Protein AF-A0A379TEK0-F1 (afdb_monomer)

Nearest PDB structures (foldseek):
  4gn3-assembly8_P  TM=6.349E-01  e=5.206E-03  Pyrobaculum aerophilum
  4gn3-assembly1_B  TM=5.944E-01  e=5.518E-03  Pyrobaculum aerophilum
  4gn5-assembly2_B  TM=6.059E-01  e=4.636E-03  Pyrobaculum aerophilum
  4glv-assembly3_F  TM=6.071E-01  e=8.284E-03  Pyrobaculum aerophilum
  4gn4-assembly1_B  TM=5.379E-01  e=1.045E-02  Pyrobaculum aerophilum

Structure (mmCIF, N/CA/C/O backbone):
data_AF-A0A379TEK0-F1
#
_entry.id   AF-A0A379TEK0-F1
#
loop_
_atom_site.group_PDB
_atom_site.id
_atom_site.type_symbol
_atom_site.label_atom_id
_atom_site.label_alt_id
_atom_site.label_comp_id
_atom_site.label_asym_id
_atom_site.label_entity_id
_atom_site.label_seq_id
_atom_site.pdbx_PDB_ins_code
_atom_site.Cartn_x
_atom_site.Cartn_y
_atom_site.Cartn_z
_atom_site.occupancy
_atom_site.B_iso_or_equiv
_atom_site.auth_seq_id
_atom_site.auth_comp_id
_atom_site.auth_asym_id
_atom_site.auth_atom_id
_atom_site.pdbx_PDB_model_num
ATOM 1 N N . MET A 1 1 ? 18.672 -10.016 -16.706 1.00 24.31 1 MET A N 1
ATOM 2 C CA . MET A 1 1 ? 18.709 -11.354 -16.073 1.00 24.31 1 MET A CA 1
ATOM 3 C C . MET A 1 1 ? 18.340 -11.155 -14.611 1.00 24.31 1 MET A C 1
ATOM 5 O O . MET A 1 1 ? 18.923 -10.252 -14.020 1.00 24.31 1 MET A O 1
ATOM 9 N N . PRO A 1 2 ? 17.348 -11.862 -14.047 1.00 28.00 2 PRO A N 1
ATOM 10 C CA . PRO A 1 2 ? 16.999 -11.688 -12.642 1.00 28.00 2 PRO A CA 1
ATOM 11 C C . PRO A 1 2 ? 18.164 -12.181 -11.783 1.00 28.00 2 PRO A C 1
ATOM 13 O O . PRO A 1 2 ? 18.752 -13.218 -12.080 1.00 28.00 2 PRO A O 1
ATOM 16 N N . VAL A 1 3 ? 18.515 -11.414 -10.755 1.00 31.41 3 VAL A N 1
ATOM 17 C CA . VAL A 1 3 ? 19.519 -11.811 -9.767 1.00 31.41 3 VAL A CA 1
ATOM 18 C C . VAL A 1 3 ? 18.933 -12.988 -8.990 1.00 31.41 3 VAL A C 1
ATOM 20 O O . VAL A 1 3 ? 18.017 -12.807 -8.190 1.00 31.41 3 VAL A O 1
ATOM 23 N N . ASP A 1 4 ? 19.426 -14.193 -9.280 1.00 30.36 4 ASP A N 1
ATOM 24 C CA . ASP A 1 4 ? 19.100 -15.419 -8.555 1.00 30.36 4 ASP A CA 1
ATOM 25 C C . ASP A 1 4 ? 19.446 -15.221 -7.075 1.00 30.36 4 ASP A C 1
ATOM 27 O O . ASP A 1 4 ? 20.613 -15.218 -6.674 1.00 30.36 4 ASP A O 1
ATOM 31 N N . SER A 1 5 ? 18.426 -15.035 -6.238 1.00 37.44 5 SER A N 1
ATOM 32 C CA . SER A 1 5 ? 18.626 -15.030 -4.798 1.00 37.44 5 SER A CA 1
ATOM 33 C C . SER A 1 5 ? 18.739 -16.487 -4.339 1.00 37.44 5 SER A C 1
ATOM 35 O O . SER A 1 5 ? 17.805 -17.282 -4.428 1.00 37.44 5 SER A O 1
ATOM 37 N N . HIS A 1 6 ? 19.926 -16.877 -3.873 1.00 31.78 6 HIS A N 1
ATOM 38 C CA . HIS A 1 6 ? 20.280 -18.253 -3.489 1.00 31.78 6 HIS A CA 1
ATOM 39 C C . HIS A 1 6 ? 19.411 -18.877 -2.368 1.00 31.78 6 HIS A C 1
ATOM 41 O O . HIS A 1 6 ? 19.634 -20.026 -1.983 1.00 31.78 6 HIS A O 1
ATOM 47 N N . PHE A 1 7 ? 18.415 -18.155 -1.856 1.00 38.12 7 PHE A N 1
ATOM 48 C CA . PHE A 1 7 ? 17.562 -18.542 -0.735 1.00 38.12 7 PHE A CA 1
ATOM 49 C C . PHE A 1 7 ? 16.250 -19.230 -1.157 1.00 38.12 7 PHE A C 1
ATOM 51 O O . PHE A 1 7 ? 15.533 -19.746 -0.306 1.00 38.12 7 PHE A O 1
ATOM 58 N N . GLU A 1 8 ? 15.939 -19.291 -2.456 1.00 40.03 8 GLU A N 1
ATOM 59 C CA . GLU A 1 8 ? 14.606 -19.661 -2.968 1.00 40.03 8 GLU A CA 1
ATOM 60 C C . GLU A 1 8 ? 14.495 -21.099 -3.524 1.00 40.03 8 GLU A C 1
ATOM 62 O O . GLU A 1 8 ? 13.657 -21.388 -4.377 1.00 40.03 8 GLU A O 1
ATOM 67 N N . ARG A 1 9 ? 15.321 -22.050 -3.060 1.00 34.28 9 ARG A N 1
ATOM 68 C CA . ARG A 1 9 ? 15.264 -23.452 -3.532 1.00 34.28 9 ARG A CA 1
ATOM 69 C C . ARG A 1 9 ? 14.513 -24.366 -2.561 1.00 34.28 9 ARG A C 1
ATOM 71 O O . ARG A 1 9 ? 14.655 -24.254 -1.350 1.00 34.28 9 ARG A O 1
ATOM 78 N N . LYS A 1 10 ? 13.802 -25.363 -3.109 1.00 37.84 10 LYS A N 1
ATOM 79 C CA . LYS A 1 10 ? 13.145 -26.464 -2.364 1.00 37.84 10 LYS A CA 1
ATOM 80 C C . LYS A 1 10 ? 14.124 -27.260 -1.469 1.00 37.84 10 LYS A C 1
ATOM 82 O O . LYS A 1 10 ? 13.689 -27.875 -0.507 1.00 37.84 10 LYS A O 1
ATOM 87 N N . ASN A 1 11 ? 15.429 -27.160 -1.763 1.00 37.88 11 ASN A N 1
ATOM 88 C CA . ASN A 1 11 ? 16.563 -27.687 -0.987 1.00 37.88 11 ASN A CA 1
ATOM 89 C C . ASN A 1 11 ? 17.478 -26.557 -0.449 1.00 37.88 11 ASN A C 1
ATOM 91 O O . ASN A 1 11 ? 18.702 -26.692 -0.444 1.00 37.88 11 ASN A O 1
ATOM 95 N N . GLY A 1 12 ? 16.914 -25.395 -0.105 1.00 41.56 12 GLY A N 1
ATOM 96 C CA . GLY A 1 12 ? 17.656 -24.263 0.456 1.00 41.56 12 GLY A CA 1
ATOM 97 C C . GLY A 1 12 ? 18.328 -24.624 1.783 1.00 41.56 12 GLY A C 1
ATOM 98 O O . GLY A 1 12 ? 17.807 -25.424 2.556 1.00 41.56 12 GLY A O 1
ATOM 99 N N . LYS A 1 13 ? 19.520 -24.069 2.023 1.00 31.31 13 LYS A N 1
ATOM 100 C CA . LYS A 1 13 ? 20.349 -24.382 3.196 1.00 31.31 13 LYS A CA 1
ATOM 101 C C . LYS A 1 13 ? 19.630 -23.941 4.479 1.00 31.31 13 LYS A C 1
ATOM 103 O O . LYS A 1 13 ? 19.160 -22.807 4.539 1.00 31.31 13 LYS A O 1
ATOM 108 N N . GLU A 1 14 ? 19.576 -24.813 5.491 1.00 35.19 14 GLU A N 1
ATOM 109 C CA . GLU A 1 14 ? 19.091 -24.456 6.832 1.00 35.19 14 GLU A CA 1
ATOM 110 C C . GLU A 1 14 ? 19.837 -23.206 7.327 1.00 35.19 14 GLU A C 1
ATOM 112 O O . GLU A 1 14 ? 21.071 -23.168 7.326 1.00 35.19 14 GLU A O 1
ATOM 117 N N . VAL A 1 15 ? 19.095 -22.172 7.727 1.00 38.78 15 VAL A N 1
ATOM 118 C CA . VAL A 1 15 ? 19.670 -20.932 8.259 1.00 38.78 15 VAL A CA 1
ATOM 119 C C . VAL A 1 15 ? 19.407 -20.899 9.758 1.00 38.78 15 VAL A C 1
ATOM 121 O O . VAL A 1 15 ? 18.255 -20.916 10.185 1.00 38.78 15 VAL A O 1
ATOM 124 N N . SER A 1 16 ? 20.478 -20.860 10.552 1.00 34.28 16 SER A N 1
ATOM 125 C CA . SER A 1 16 ? 20.383 -20.646 11.996 1.00 34.28 16 SER A CA 1
ATOM 126 C C . SER A 1 16 ? 20.115 -19.166 12.260 1.00 34.28 16 SER A C 1
ATOM 128 O O . SER A 1 16 ? 20.929 -18.317 11.892 1.00 34.28 16 SER A O 1
ATOM 130 N N . LEU A 1 17 ? 18.965 -18.849 12.857 1.00 38.12 17 LEU A N 1
ATOM 131 C CA . LEU A 1 17 ? 18.647 -17.501 13.321 1.00 38.12 17 LEU A CA 1
ATOM 132 C C . LEU A 1 17 ? 18.849 -17.442 14.843 1.00 38.12 17 LEU A C 1
ATOM 134 O O . LEU A 1 17 ? 18.243 -18.245 15.557 1.00 38.12 17 LEU A O 1
ATOM 138 N N . PRO A 1 18 ? 19.669 -16.514 15.3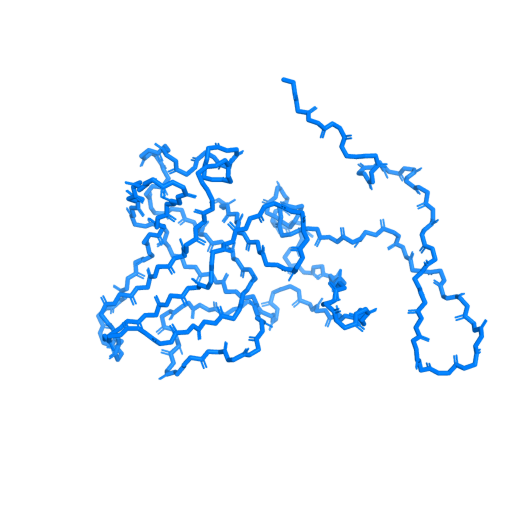64 1.00 32.31 18 PRO A N 1
ATOM 139 C CA . PRO A 1 18 ? 19.841 -16.365 16.802 1.00 32.31 18 PRO A CA 1
ATOM 140 C C . PRO A 1 18 ? 18.576 -15.762 17.429 1.00 32.31 18 PRO A C 1
ATOM 142 O O . PRO A 1 18 ? 18.137 -14.678 17.050 1.00 32.31 18 PRO A O 1
ATOM 145 N N . ILE A 1 19 ? 17.996 -16.447 18.416 1.00 37.38 19 ILE A N 1
ATOM 146 C CA . ILE A 1 19 ? 16.891 -15.924 19.228 1.00 37.38 19 ILE A CA 1
ATOM 147 C C . ILE A 1 19 ? 17.499 -15.355 20.514 1.00 37.38 19 ILE A C 1
ATOM 149 O O . ILE A 1 19 ? 17.983 -16.095 21.363 1.00 37.38 19 ILE A O 1
ATOM 153 N N . SER A 1 20 ? 17.477 -14.032 20.696 1.00 35.22 20 SER A N 1
ATOM 154 C CA . SER A 1 20 ? 18.070 -13.369 21.877 1.00 35.22 20 SER A CA 1
ATOM 155 C C . SER A 1 20 ? 17.275 -13.533 23.184 1.00 35.22 20 SER A C 1
ATOM 157 O O . SER A 1 20 ? 17.411 -12.717 24.094 1.00 35.22 20 SER A O 1
ATOM 159 N N . ARG A 1 21 ? 16.422 -14.553 23.313 1.00 36.34 21 ARG A N 1
ATOM 160 C CA . ARG A 1 21 ? 15.733 -14.871 24.570 1.00 36.34 21 ARG A CA 1
ATOM 161 C C . ARG A 1 21 ? 15.776 -16.380 24.791 1.00 36.34 21 ARG A C 1
ATOM 163 O O . ARG A 1 21 ? 15.084 -17.109 24.097 1.00 36.34 21 ARG A O 1
ATOM 170 N N . HIS A 1 22 ? 16.565 -16.761 25.798 1.00 37.38 22 HIS A N 1
ATOM 171 C CA . HIS A 1 22 ? 16.911 -18.105 26.284 1.00 37.38 22 HIS A CA 1
ATOM 172 C C . HIS A 1 22 ? 18.171 -18.746 25.668 1.00 37.38 22 HIS A C 1
ATOM 174 O O . HIS A 1 22 ? 18.187 -19.207 24.538 1.00 37.38 22 HIS A O 1
ATOM 180 N N . HIS A 1 23 ? 19.240 -18.731 26.477 1.00 37.59 23 HIS A N 1
ATOM 181 C CA . 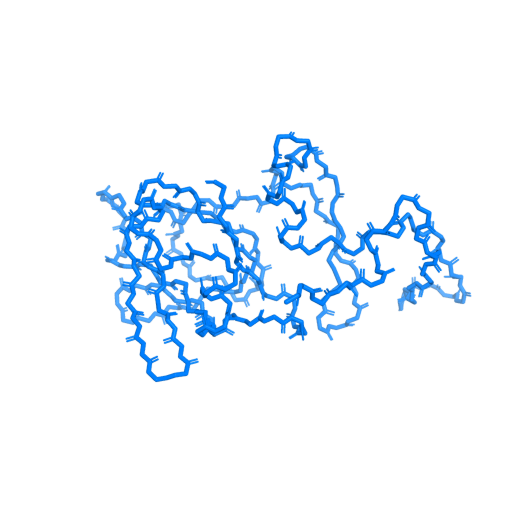HIS A 1 23 ? 20.331 -19.710 26.559 1.00 37.59 23 HIS A CA 1
ATOM 182 C C . HIS A 1 23 ? 20.653 -20.523 25.293 1.00 37.59 23 HIS A C 1
ATOM 184 O O . HIS A 1 23 ? 20.231 -21.663 25.185 1.00 37.59 23 HIS A O 1
ATOM 190 N N . GLY A 1 24 ? 21.491 -19.979 24.403 1.00 38.12 24 GLY A N 1
ATOM 191 C CA . GLY A 1 24 ? 22.422 -20.760 23.567 1.00 38.12 24 GLY A CA 1
ATOM 192 C C . GLY A 1 24 ? 21.856 -21.797 22.584 1.00 38.12 24 GLY A C 1
ATOM 193 O O . GLY A 1 24 ? 22.643 -22.431 21.885 1.00 38.12 24 GLY A O 1
ATOM 194 N N . GLU A 1 25 ? 20.541 -21.970 22.482 1.00 32.47 25 GLU A N 1
ATOM 195 C CA . GLU A 1 25 ? 19.929 -22.955 21.597 1.00 32.47 25 GLU A CA 1
ATOM 196 C C . GLU A 1 25 ? 19.585 -22.328 20.242 1.00 32.47 25 GLU A C 1
ATOM 198 O O . GLU A 1 25 ? 18.834 -21.359 20.126 1.00 32.47 25 GLU A O 1
ATOM 203 N N . SER A 1 26 ? 20.170 -22.893 19.185 1.00 35.84 26 SER A N 1
ATOM 204 C CA . SER A 1 26 ? 19.816 -22.585 17.799 1.00 35.84 26 SER A CA 1
ATOM 205 C C . SER A 1 26 ? 18.586 -23.405 17.415 1.00 35.84 26 SER A C 1
ATOM 207 O O . SER A 1 26 ? 18.660 -24.632 17.368 1.00 35.84 26 SER A O 1
ATOM 209 N N . PHE A 1 27 ? 17.458 -22.756 17.121 1.00 32.12 27 PHE A N 1
ATOM 210 C CA . PHE A 1 27 ? 16.268 -23.460 16.642 1.00 32.12 27 PHE A CA 1
ATOM 211 C C . PHE A 1 27 ? 16.344 -23.663 15.124 1.00 32.12 27 PHE A C 1
ATOM 213 O O . PHE A 1 27 ? 16.534 -22.709 14.367 1.00 32.12 27 PHE A O 1
ATOM 220 N N . LYS A 1 28 ? 16.154 -24.905 14.663 1.00 34.34 28 LYS A N 1
ATOM 221 C CA . LYS A 1 28 ? 15.947 -25.199 13.240 1.00 34.34 28 LYS A CA 1
ATOM 222 C C . LYS A 1 28 ? 14.546 -24.750 12.840 1.00 34.34 28 LYS A C 1
ATOM 224 O O . LYS A 1 28 ? 13.575 -25.484 12.999 1.00 34.34 28 LYS A O 1
ATOM 229 N N . VAL A 1 29 ? 14.437 -23.528 12.335 1.00 38.12 29 VAL A N 1
ATOM 230 C CA . VAL A 1 29 ? 13.227 -23.057 11.656 1.00 38.12 29 VAL A CA 1
ATOM 231 C C . VAL A 1 29 ? 13.294 -23.460 10.179 1.00 38.12 29 VAL A C 1
ATOM 233 O O . VAL A 1 29 ? 14.356 -23.308 9.568 1.00 38.12 29 VAL A O 1
ATOM 236 N N . PRO A 1 30 ? 12.205 -23.971 9.569 1.00 33.56 30 PRO A N 1
ATOM 237 C CA . PRO A 1 30 ? 12.152 -24.170 8.125 1.00 33.56 30 PRO A CA 1
ATOM 238 C C . PRO A 1 30 ? 12.514 -22.851 7.439 1.00 33.56 30 PRO A C 1
ATOM 240 O O . PRO A 1 30 ? 11.855 -21.832 7.645 1.00 33.56 30 PRO A O 1
ATOM 243 N N . SER A 1 31 ? 13.608 -22.856 6.679 1.00 36.94 31 SER A N 1
ATOM 244 C CA . SER A 1 31 ? 14.222 -21.670 6.091 1.00 36.94 31 SER A CA 1
ATOM 245 C C . SER A 1 31 ? 13.315 -21.044 5.035 1.00 36.94 31 SER A C 1
ATOM 247 O O . SER A 1 31 ? 13.462 -21.315 3.849 1.00 36.94 31 SER A O 1
ATOM 249 N N . GLN A 1 32 ? 12.374 -20.198 5.435 1.00 43.38 32 GLN A N 1
ATOM 250 C CA . GLN A 1 32 ? 11.752 -19.239 4.531 1.00 43.38 32 GLN A CA 1
ATOM 251 C C . GLN A 1 32 ? 11.556 -17.925 5.274 1.00 43.38 32 GLN A C 1
ATOM 253 O O . GLN A 1 32 ? 10.475 -17.622 5.778 1.00 43.38 32 GLN A O 1
ATOM 258 N N . VAL A 1 33 ? 12.620 -17.117 5.313 1.00 44.66 33 VAL A N 1
ATOM 259 C CA . VAL A 1 33 ? 12.454 -15.666 5.440 1.00 44.66 33 VAL A CA 1
ATOM 260 C C . VAL A 1 33 ? 11.629 -15.256 4.225 1.00 44.66 33 VAL A C 1
ATOM 262 O O . VAL A 1 33 ? 12.120 -15.220 3.098 1.00 44.66 33 VAL A O 1
ATOM 265 N N . THR A 1 34 ? 10.328 -15.101 4.436 1.00 53.28 34 THR A N 1
ATOM 266 C CA . THR A 1 34 ? 9.369 -14.948 3.346 1.00 53.28 34 THR A CA 1
ATOM 267 C C . THR A 1 34 ? 9.312 -13.461 3.031 1.00 53.28 34 THR A C 1
ATOM 269 O O . THR A 1 34 ? 8.807 -12.676 3.829 1.00 53.28 34 THR A O 1
ATOM 272 N N . SER A 1 35 ? 9.905 -13.044 1.911 1.00 59.50 35 SER A N 1
ATOM 273 C CA . SER A 1 35 ? 9.734 -11.671 1.438 1.00 59.50 35 SER A CA 1
ATOM 274 C C . SER A 1 35 ? 8.260 -11.446 1.084 1.00 59.50 35 SER A C 1
ATOM 276 O O . SER A 1 35 ? 7.565 -12.374 0.674 1.00 59.50 35 SER A O 1
ATOM 278 N N . VAL A 1 36 ? 7.751 -10.214 1.186 1.00 61.41 36 VAL A N 1
ATOM 279 C CA . VAL A 1 36 ? 6.355 -9.930 0.783 1.00 61.41 36 VAL A CA 1
ATOM 280 C C . VAL A 1 36 ? 6.105 -10.352 -0.672 1.00 61.41 36 VAL A C 1
ATOM 282 O O . VAL A 1 36 ? 5.015 -10.779 -1.014 1.00 61.41 36 VAL A O 1
ATOM 285 N N . GLN A 1 37 ? 7.131 -10.344 -1.529 1.00 63.00 37 GLN A N 1
ATOM 286 C CA . GLN A 1 37 ? 7.022 -10.847 -2.899 1.00 63.00 37 GLN A CA 1
ATOM 287 C C . GLN A 1 37 ? 6.674 -12.333 -2.972 1.00 63.00 37 GLN A C 1
ATOM 289 O O . GLN A 1 37 ? 5.796 -12.704 -3.749 1.00 63.00 37 GLN A O 1
ATOM 294 N N . SER A 1 38 ? 7.348 -13.180 -2.190 1.00 61.69 38 SER A N 1
ATOM 295 C CA . SER A 1 38 ? 7.076 -14.616 -2.222 1.00 61.69 38 SER A CA 1
ATOM 296 C C . SER A 1 38 ? 5.696 -14.945 -1.661 1.00 61.69 38 SER A C 1
ATOM 298 O O . SER A 1 38 ? 5.126 -15.954 -2.070 1.00 61.69 38 SER A O 1
ATOM 300 N N . LEU A 1 39 ? 5.111 -14.062 -0.837 1.00 67.12 39 LEU A N 1
ATOM 301 C CA . LEU A 1 39 ? 3.696 -14.134 -0.459 1.00 67.12 39 LEU A CA 1
ATOM 302 C C . LEU A 1 39 ? 2.775 -13.913 -1.660 1.00 67.12 39 LEU A C 1
ATOM 304 O O . LEU A 1 39 ? 1.826 -14.670 -1.837 1.00 67.12 39 LEU A O 1
ATOM 308 N N . CYS A 1 40 ? 3.073 -12.934 -2.513 1.00 65.94 40 CYS A N 1
ATOM 309 C CA . CYS A 1 40 ? 2.167 -12.515 -3.585 1.00 65.94 40 CYS A CA 1
ATOM 310 C C . CYS A 1 40 ? 2.235 -13.393 -4.844 1.00 65.94 40 CYS A C 1
ATOM 312 O O . CYS A 1 40 ? 1.230 -13.521 -5.533 1.00 65.94 40 CYS A O 1
ATOM 314 N N . VAL A 1 41 ? 3.375 -14.039 -5.135 1.00 65.12 41 VAL A N 1
ATOM 315 C CA . VAL A 1 41 ? 3.532 -14.906 -6.328 1.00 65.12 41 VAL A CA 1
ATOM 316 C C . VAL A 1 41 ? 2.595 -16.122 -6.301 1.00 65.12 41 VAL A C 1
ATOM 318 O O . VAL A 1 41 ? 2.134 -16.549 -7.351 1.00 65.12 41 VAL A O 1
ATOM 321 N N . ASN A 1 42 ? 2.274 -16.645 -5.115 1.00 66.06 42 ASN A N 1
ATOM 322 C CA . ASN A 1 42 ? 1.304 -17.728 -4.921 1.00 66.06 42 ASN A CA 1
ATOM 323 C C . ASN A 1 42 ? 0.319 -17.352 -3.809 1.00 66.06 42 ASN A C 1
ATOM 325 O O . ASN A 1 42 ? 0.188 -18.084 -2.826 1.00 66.06 42 ASN A O 1
ATOM 329 N N . PHE A 1 43 ? -0.316 -16.181 -3.928 1.00 69.25 43 PHE A N 1
ATOM 330 C CA . PHE A 1 43 ? -1.140 -15.608 -2.860 1.00 69.25 43 PHE A CA 1
ATOM 331 C C . PHE A 1 43 ? -2.149 -16.605 -2.281 1.00 69.25 43 PHE A C 1
ATOM 333 O O . PHE A 1 43 ? -2.166 -16.776 -1.069 1.00 69.25 43 PHE A O 1
ATOM 340 N N . ASP A 1 44 ? -2.872 -17.357 -3.116 1.00 66.25 44 ASP A N 1
ATOM 341 C CA . ASP A 1 44 ? -3.855 -18.355 -2.659 1.00 66.25 44 ASP A CA 1
ATOM 342 C C . ASP A 1 44 ? -3.245 -19.427 -1.742 1.00 66.25 44 ASP A C 1
ATOM 344 O O . ASP A 1 44 ? -3.831 -19.812 -0.732 1.00 66.25 44 ASP A O 1
ATOM 348 N N . HIS A 1 45 ? -2.026 -19.879 -2.052 1.00 66.44 45 HIS A N 1
ATOM 349 C CA . HIS A 1 45 ? -1.309 -20.862 -1.236 1.00 66.44 45 HIS A CA 1
ATOM 350 C C . HIS A 1 45 ? -0.692 -20.234 0.020 1.00 66.44 45 HIS A C 1
ATOM 352 O O . HIS A 1 45 ? -0.523 -20.905 1.037 1.00 66.44 45 HIS A O 1
ATOM 358 N N . ASN A 1 46 ? -0.333 -18.951 -0.042 1.00 70.50 46 ASN A N 1
ATOM 359 C CA . ASN A 1 46 ? 0.293 -18.234 1.064 1.00 70.50 46 ASN A CA 1
ATOM 360 C C . ASN A 1 46 ? -0.715 -17.558 2.000 1.00 70.50 46 ASN A C 1
ATOM 362 O O . ASN A 1 46 ? -0.335 -17.174 3.103 1.00 70.50 46 ASN A O 1
ATOM 366 N N . TYR A 1 47 ? -1.978 -17.421 1.599 1.00 69.00 47 TYR A N 1
ATOM 367 C CA . TYR A 1 47 ? -2.995 -16.675 2.337 1.00 69.00 47 TYR A CA 1
ATOM 368 C C . TYR A 1 47 ? -3.183 -17.213 3.760 1.00 69.00 47 TYR A C 1
ATOM 370 O O . TYR A 1 47 ? -3.169 -16.455 4.727 1.00 69.00 47 TYR A O 1
ATOM 378 N N . TYR A 1 48 ? -3.239 -18.538 3.909 1.00 72.88 48 TYR A N 1
ATOM 379 C CA . TYR A 1 48 ? -3.365 -19.200 5.212 1.00 72.88 48 TYR A CA 1
ATOM 380 C C . TYR A 1 48 ? -2.027 -19.540 5.873 1.00 72.88 48 TYR A C 1
ATOM 382 O O . TYR A 1 48 ? -2.003 -20.175 6.930 1.00 72.88 48 TYR A O 1
ATOM 390 N N . ARG A 1 49 ? -0.910 -19.157 5.250 1.00 69.06 49 ARG A N 1
ATOM 391 C CA . ARG A 1 49 ? 0.421 -19.563 5.678 1.00 69.06 49 ARG A CA 1
ATOM 392 C C . ARG A 1 49 ? 0.900 -18.738 6.868 1.00 69.06 49 ARG A C 1
ATOM 394 O O . ARG A 1 49 ? 0.625 -17.544 6.996 1.00 69.06 49 ARG A O 1
ATOM 401 N N . GLU A 1 50 ? 1.681 -19.393 7.716 1.00 72.06 50 GLU A N 1
ATOM 402 C CA . GLU A 1 50 ? 2.471 -18.718 8.734 1.00 72.06 50 GLU A CA 1
ATOM 403 C C . GLU A 1 50 ? 3.768 -18.172 8.148 1.00 72.06 50 GLU A C 1
ATOM 405 O O . GLU A 1 50 ? 4.510 -18.870 7.450 1.00 72.06 50 GLU A O 1
ATOM 410 N N . ILE A 1 51 ? 4.039 -16.910 8.446 1.00 72.25 51 ILE A N 1
ATOM 411 C CA . ILE A 1 51 ? 5.151 -16.158 7.887 1.00 72.25 51 ILE A CA 1
ATOM 412 C C . ILE A 1 51 ? 6.003 -15.621 9.032 1.00 72.25 51 ILE A C 1
ATOM 414 O O . ILE A 1 51 ? 5.493 -15.193 10.071 1.00 72.25 51 ILE A O 1
ATOM 418 N N . TYR A 1 52 ? 7.315 -15.652 8.832 1.00 71.12 52 TYR A N 1
ATOM 419 C CA . TYR A 1 52 ? 8.290 -15.155 9.792 1.00 71.12 52 TYR A CA 1
ATOM 420 C C . TYR A 1 52 ? 9.042 -13.989 9.160 1.00 71.12 52 TYR A C 1
ATOM 422 O O . TYR A 1 52 ? 9.710 -14.157 8.136 1.00 71.12 52 TYR A O 1
ATOM 430 N N . LEU A 1 53 ? 8.923 -12.809 9.767 1.00 69.31 53 LEU A N 1
ATOM 431 C CA . LEU A 1 53 ? 9.670 -11.619 9.375 1.00 69.31 53 LEU A CA 1
ATOM 432 C C . LEU A 1 53 ? 10.710 -11.294 10.437 1.00 69.31 53 LEU A C 1
ATOM 434 O O . LEU A 1 53 ? 10.379 -11.168 11.613 1.00 69.31 53 LEU A O 1
ATOM 438 N N . VAL A 1 54 ? 11.960 -11.125 10.017 1.00 63.28 54 VAL A N 1
ATOM 439 C CA . VAL A 1 54 ? 13.026 -10.635 10.895 1.00 63.28 54 VAL A CA 1
ATOM 440 C C . VAL A 1 54 ? 13.006 -9.110 10.851 1.00 63.28 54 VAL A C 1
ATOM 442 O O . VAL A 1 54 ? 13.203 -8.511 9.792 1.00 63.28 54 VAL A O 1
ATOM 445 N N . GLY A 1 55 ? 12.702 -8.491 11.991 1.00 56.16 55 GLY A N 1
ATOM 446 C CA . GLY A 1 55 ? 12.716 -7.040 12.152 1.00 56.16 55 GLY A CA 1
ATOM 447 C C . GLY A 1 55 ? 14.135 -6.470 12.194 1.00 56.16 55 GLY A C 1
ATOM 448 O O . GLY A 1 55 ? 15.119 -7.200 12.312 1.00 56.16 55 GLY A O 1
ATOM 449 N N . ALA A 1 56 ? 14.244 -5.141 12.142 1.00 54.69 56 ALA A N 1
ATOM 450 C CA . ALA A 1 56 ? 15.525 -4.440 12.279 1.00 54.69 56 ALA A CA 1
ATOM 451 C C . ALA A 1 56 ? 16.201 -4.668 13.649 1.00 54.69 56 ALA A C 1
ATOM 453 O O . ALA A 1 56 ? 17.408 -4.501 13.774 1.00 54.69 56 ALA A O 1
ATOM 454 N N . ASP A 1 57 ? 15.436 -5.089 14.661 1.00 59.56 57 ASP A N 1
ATOM 455 C CA . ASP A 1 57 ? 15.922 -5.481 15.987 1.00 59.56 57 ASP A CA 1
ATOM 456 C C . ASP A 1 57 ? 16.472 -6.921 16.039 1.00 59.56 57 ASP A C 1
ATOM 458 O O . ASP A 1 57 ? 16.798 -7.421 17.117 1.00 59.56 57 ASP A O 1
ATOM 462 N N . GLY A 1 58 ? 16.542 -7.605 14.892 1.00 59.41 58 GLY A N 1
ATOM 463 C CA . GLY A 1 58 ? 17.010 -8.984 14.768 1.00 59.41 58 GLY A CA 1
ATOM 464 C C . GLY A 1 58 ? 16.015 -10.032 15.269 1.00 59.41 58 GLY A C 1
ATOM 465 O O . GLY A 1 58 ? 16.314 -11.224 15.210 1.00 59.41 58 GLY A O 1
ATOM 466 N N . LYS A 1 59 ? 14.826 -9.637 15.745 1.00 62.03 59 LYS A N 1
ATOM 467 C CA . LYS A 1 59 ? 13.820 -10.581 16.242 1.00 62.03 59 LYS A CA 1
ATOM 468 C C . LYS A 1 59 ? 12.915 -11.052 15.115 1.00 62.03 59 LYS A C 1
ATOM 470 O O . LYS A 1 59 ? 12.411 -10.259 14.320 1.00 62.03 59 LYS A O 1
ATOM 475 N N . ALA A 1 60 ? 12.662 -12.357 15.088 1.00 66.31 60 ALA A N 1
ATOM 476 C CA . ALA A 1 60 ? 11.648 -12.937 14.222 1.00 66.31 60 ALA A CA 1
ATOM 477 C C . ALA A 1 60 ? 10.251 -12.704 14.820 1.00 66.31 60 ALA A C 1
ATOM 479 O O . ALA A 1 60 ? 9.961 -13.139 15.935 1.00 66.31 60 ALA A O 1
ATOM 480 N N . LYS A 1 61 ? 9.377 -12.037 14.068 1.00 70.31 61 LYS A N 1
ATOM 481 C CA . LYS A 1 61 ? 7.944 -11.928 14.346 1.00 70.31 61 LYS A CA 1
ATOM 482 C C . LYS A 1 61 ? 7.193 -12.950 13.496 1.00 70.31 61 LYS A C 1
ATOM 484 O O . LYS A 1 61 ? 7.437 -13.056 12.293 1.00 70.31 61 LYS A O 1
ATOM 489 N N . ARG A 1 62 ? 6.297 -13.704 14.135 1.00 75.44 62 ARG A N 1
ATOM 490 C CA . ARG A 1 62 ? 5.417 -14.686 13.490 1.00 75.44 62 ARG A CA 1
ATOM 491 C C . ARG A 1 62 ? 4.075 -14.033 13.199 1.00 75.44 62 ARG A C 1
ATOM 493 O O . ARG A 1 62 ? 3.493 -13.414 14.084 1.00 75.44 62 ARG A O 1
ATOM 500 N N . TYR A 1 63 ? 3.583 -14.232 11.990 1.00 74.19 63 TYR A N 1
ATOM 501 C CA . TYR A 1 63 ? 2.275 -13.768 11.554 1.00 74.19 63 TYR A CA 1
ATOM 502 C C . TYR A 1 63 ? 1.539 -14.913 10.875 1.00 74.19 63 TYR A C 1
ATOM 504 O O . TYR A 1 63 ? 2.152 -15.730 10.187 1.00 74.19 63 TYR A O 1
ATOM 512 N N . ARG A 1 64 ? 0.218 -14.942 11.015 1.00 78.25 64 ARG A N 1
ATOM 513 C CA . ARG A 1 64 ? -0.642 -15.650 10.071 1.00 78.25 64 ARG A CA 1
ATOM 514 C C . ARG A 1 64 ? -1.113 -14.633 9.047 1.00 78.25 64 ARG A C 1
ATOM 516 O O . ARG A 1 64 ? -1.681 -13.615 9.433 1.00 78.25 64 ARG A O 1
ATOM 523 N N . PHE A 1 65 ? -0.790 -14.857 7.774 1.00 74.69 65 PHE A N 1
ATOM 524 C CA . PHE A 1 65 ? -0.857 -13.789 6.777 1.00 74.69 65 PHE A CA 1
ATOM 525 C C . PHE A 1 65 ? -2.272 -13.217 6.620 1.00 74.69 65 PHE A C 1
ATOM 527 O O . PHE A 1 65 ? -2.432 -12.007 6.749 1.00 74.69 65 PHE A O 1
ATOM 534 N N . CYS A 1 66 ? -3.292 -14.069 6.471 1.00 78.25 66 CYS A N 1
ATOM 535 C CA . CYS A 1 66 ? -4.694 -13.643 6.416 1.00 78.25 66 CYS A CA 1
ATOM 536 C C . CYS A 1 66 ? -5.121 -12.801 7.625 1.00 78.25 66 CYS A C 1
ATOM 538 O O . CYS A 1 66 ? -5.740 -11.759 7.451 1.00 78.25 66 CYS A O 1
ATOM 540 N N . ASP A 1 67 ? -4.722 -13.209 8.831 1.00 81.62 67 ASP A N 1
ATOM 541 C CA . ASP A 1 67 ? -5.125 -12.556 10.083 1.00 81.62 67 ASP A CA 1
ATOM 542 C C . ASP A 1 67 ? -4.360 -11.240 10.325 1.00 81.62 67 ASP A C 1
ATOM 544 O O . ASP A 1 67 ? -4.696 -10.467 11.218 1.00 81.62 67 ASP A O 1
ATOM 548 N N . SER A 1 68 ? -3.306 -10.988 9.543 1.00 85.19 68 SER A N 1
ATOM 549 C CA . SER A 1 68 ? -2.423 -9.828 9.703 1.00 85.19 68 SER A CA 1
ATOM 550 C C . SER A 1 68 ? -2.670 -8.726 8.675 1.00 85.19 68 SER A C 1
ATOM 552 O O . SER A 1 68 ? -2.135 -7.630 8.842 1.00 85.19 68 SER A O 1
ATOM 554 N N . LEU A 1 69 ? -3.434 -9.008 7.614 1.00 87.31 69 LEU A N 1
ATOM 555 C CA . LEU A 1 69 ? -3.738 -8.066 6.539 1.00 87.31 69 LEU A CA 1
ATOM 556 C C . LEU A 1 69 ? -4.764 -7.026 6.999 1.00 87.31 69 LEU A C 1
ATOM 558 O O . LEU A 1 69 ? -5.884 -7.367 7.367 1.00 87.31 69 LEU A O 1
ATOM 562 N N . LYS A 1 70 ? -4.389 -5.749 6.920 1.00 92.06 70 LYS A N 1
ATOM 563 C CA . LYS A 1 70 ? -5.267 -4.609 7.206 1.00 92.06 70 LYS A CA 1
ATOM 564 C C . LYS A 1 70 ? -5.625 -3.878 5.915 1.00 92.06 70 LYS A C 1
ATOM 566 O O . LYS A 1 70 ? -4.729 -3.501 5.163 1.00 92.06 70 LYS A O 1
ATOM 571 N N . GLU A 1 71 ? -6.906 -3.659 5.652 1.00 93.50 71 GLU A N 1
ATOM 572 C CA . GLU A 1 71 ? -7.316 -2.844 4.505 1.00 93.50 71 GLU A CA 1
ATOM 573 C C . GLU A 1 71 ? -7.062 -1.364 4.813 1.00 93.50 71 GLU A C 1
ATOM 575 O O . GLU A 1 71 ? -7.379 -0.884 5.902 1.00 93.50 71 GLU A O 1
ATOM 580 N N . ILE A 1 72 ? -6.495 -0.615 3.862 1.00 94.94 72 ILE A N 1
ATOM 581 C CA . ILE A 1 72 ? -6.165 0.802 4.095 1.00 94.94 72 ILE A CA 1
ATOM 582 C C . ILE A 1 72 ? -7.387 1.665 4.424 1.00 94.94 72 ILE A C 1
ATOM 584 O O . ILE A 1 72 ? -7.253 2.674 5.105 1.00 94.94 72 ILE A O 1
ATOM 588 N N . ASN A 1 73 ? -8.567 1.299 3.919 1.00 94.31 73 ASN A N 1
ATOM 589 C CA . ASN A 1 73 ? -9.793 2.077 4.082 1.00 94.31 73 ASN A CA 1
ATOM 590 C C . ASN A 1 73 ? -10.365 1.987 5.506 1.00 94.31 73 ASN A C 1
ATOM 592 O O . ASN A 1 73 ? -11.186 2.824 5.870 1.00 94.31 73 ASN A O 1
ATOM 596 N N . ASP A 1 74 ? -9.886 1.032 6.309 1.00 92.56 74 ASP A N 1
ATOM 597 C CA . ASP A 1 74 ? -10.274 0.850 7.711 1.00 92.56 74 ASP A CA 1
ATOM 598 C C . ASP A 1 74 ? -9.319 1.576 8.679 1.00 92.56 74 ASP A C 1
ATOM 600 O O . ASP A 1 74 ? -9.476 1.504 9.899 1.00 92.56 74 ASP A O 1
ATOM 604 N N . ILE A 1 75 ? -8.303 2.271 8.155 1.00 89.50 75 ILE A N 1
ATOM 605 C CA . ILE A 1 75 ? -7.335 3.018 8.959 1.00 89.50 75 ILE A CA 1
ATOM 606 C C . ILE A 1 75 ? -7.991 4.287 9.509 1.00 89.50 75 ILE A C 1
ATOM 608 O O . ILE A 1 75 ? -8.453 5.145 8.757 1.00 89.50 75 ILE A O 1
ATOM 612 N N . THR A 1 76 ? -7.971 4.429 10.834 1.00 85.31 76 THR A N 1
ATOM 613 C CA . THR A 1 76 ? -8.448 5.625 11.545 1.00 85.31 76 THR A CA 1
ATOM 614 C C . THR A 1 76 ? -7.316 6.524 12.037 1.00 85.31 76 THR A C 1
ATOM 616 O O . THR A 1 76 ? -7.536 7.710 12.263 1.00 85.31 76 THR A O 1
ATOM 619 N N . GLU A 1 77 ? -6.118 5.964 12.208 1.00 86.44 77 GLU A N 1
ATOM 620 C CA . GLU A 1 77 ? -4.908 6.646 12.668 1.00 86.44 77 GLU A CA 1
ATOM 621 C C . GLU A 1 77 ? -3.661 5.996 12.052 1.00 86.44 77 GLU A C 1
ATOM 623 O O . GLU A 1 77 ? -3.703 4.851 11.601 1.00 86.44 77 GLU A O 1
ATOM 628 N N . GLY A 1 78 ? -2.541 6.724 12.015 1.00 84.81 78 GLY A N 1
ATOM 629 C CA . GLY A 1 78 ? -1.279 6.183 11.505 1.00 84.81 78 GLY A CA 1
ATOM 630 C C . GLY A 1 78 ? -0.816 4.932 12.267 1.00 84.81 78 GLY A C 1
ATOM 631 O O . GLY A 1 78 ? -1.232 4.665 13.391 1.00 84.81 78 GLY A O 1
ATOM 632 N N . SER A 1 79 ? 0.087 4.162 11.662 1.00 87.94 79 SER A N 1
ATOM 633 C CA . SER A 1 79 ? 0.638 2.941 12.261 1.00 87.94 79 SER A CA 1
ATOM 634 C C . SER A 1 79 ? 2.122 3.148 12.536 1.00 87.94 79 SER A C 1
ATOM 636 O O . SER A 1 79 ? 2.908 3.007 11.599 1.00 87.94 79 SER A O 1
ATOM 638 N N . PRO A 1 80 ? 2.538 3.473 13.775 1.00 84.81 80 PRO A N 1
ATOM 639 C CA . PRO A 1 80 ? 3.946 3.728 14.090 1.00 84.81 80 PRO A CA 1
ATOM 640 C C . PRO A 1 80 ? 4.810 2.467 13.946 1.00 84.81 80 PRO A C 1
ATOM 642 O O . PRO A 1 80 ? 5.968 2.544 13.530 1.00 84.81 80 PRO A O 1
ATOM 645 N N . ASP A 1 81 ? 4.224 1.302 14.230 1.00 85.31 81 ASP A N 1
ATOM 646 C CA . ASP A 1 81 ? 4.841 -0.001 14.020 1.00 85.31 81 ASP A CA 1
ATOM 647 C C . ASP A 1 81 ? 4.522 -0.558 12.624 1.00 85.31 81 ASP A C 1
ATOM 649 O O . ASP A 1 81 ? 3.391 -0.409 12.141 1.00 85.31 81 ASP A O 1
ATOM 653 N N . PRO A 1 82 ? 5.473 -1.263 11.980 1.00 85.56 82 PRO A N 1
ATOM 654 C CA . PRO A 1 82 ? 5.203 -1.936 10.722 1.00 85.56 82 PRO A CA 1
ATOM 655 C C . PRO A 1 82 ? 4.156 -3.051 10.834 1.00 85.56 82 PRO A C 1
ATOM 657 O O . PRO A 1 82 ? 4.251 -3.927 11.699 1.00 85.56 82 PRO A O 1
ATOM 660 N N . ALA A 1 83 ? 3.196 -3.052 9.910 1.00 86.81 83 ALA A N 1
ATOM 661 C CA . ALA A 1 83 ? 2.170 -4.081 9.765 1.00 86.81 83 ALA A CA 1
ATOM 662 C C . ALA A 1 83 ? 1.901 -4.388 8.286 1.00 86.81 83 ALA A C 1
ATOM 664 O O . ALA A 1 83 ? 2.374 -3.672 7.401 1.00 86.81 83 ALA A O 1
ATOM 665 N N . PHE A 1 84 ? 1.155 -5.464 8.022 1.00 87.88 84 PHE A N 1
ATOM 666 C CA . PHE A 1 84 ? 0.691 -5.789 6.678 1.00 87.88 84 PHE A CA 1
ATOM 667 C C . PHE A 1 84 ? -0.558 -4.990 6.335 1.00 87.88 84 PHE A C 1
ATOM 669 O O . PHE A 1 84 ? -1.547 -5.013 7.065 1.00 87.88 84 PHE A O 1
ATOM 676 N N . PHE A 1 85 ? -0.517 -4.340 5.183 1.00 91.38 85 PHE A N 1
ATOM 677 C CA . PHE A 1 85 ? -1.612 -3.570 4.635 1.00 91.38 85 PHE A CA 1
ATOM 678 C C . PHE A 1 85 ? -1.898 -4.001 3.208 1.00 91.38 85 PHE A C 1
ATOM 680 O O . PHE A 1 85 ? -1.001 -4.454 2.486 1.00 91.38 85 PHE A O 1
ATOM 687 N N . PHE A 1 86 ? -3.138 -3.815 2.784 1.00 92.81 86 PHE A N 1
ATOM 688 C CA . PHE A 1 86 ? -3.515 -3.939 1.392 1.00 92.81 86 PHE A CA 1
ATOM 689 C C . PHE A 1 86 ? -4.495 -2.847 0.980 1.00 92.81 86 PHE A C 1
ATOM 691 O O . PHE A 1 86 ? -5.086 -2.172 1.818 1.00 92.81 86 PHE A O 1
ATOM 698 N N . GLY A 1 87 ? -4.579 -2.624 -0.327 1.00 93.25 87 GLY A N 1
ATOM 699 C CA . GLY A 1 87 ? -5.530 -1.698 -0.918 1.00 93.25 87 GLY A CA 1
ATOM 700 C C . GLY A 1 87 ? -5.537 -1.799 -2.436 1.00 93.25 87 GLY A C 1
ATOM 701 O O . GLY A 1 87 ? -4.657 -2.403 -3.055 1.00 93.25 87 GLY A O 1
ATOM 702 N N . THR A 1 88 ? -6.541 -1.195 -3.060 1.00 93.69 88 THR A N 1
ATOM 703 C CA . THR A 1 88 ? -6.699 -1.254 -4.518 1.00 93.69 88 THR A CA 1
ATOM 704 C C . THR A 1 88 ? -5.801 -0.228 -5.211 1.00 93.69 88 THR A C 1
ATOM 706 O O . THR A 1 88 ? -5.901 0.965 -4.939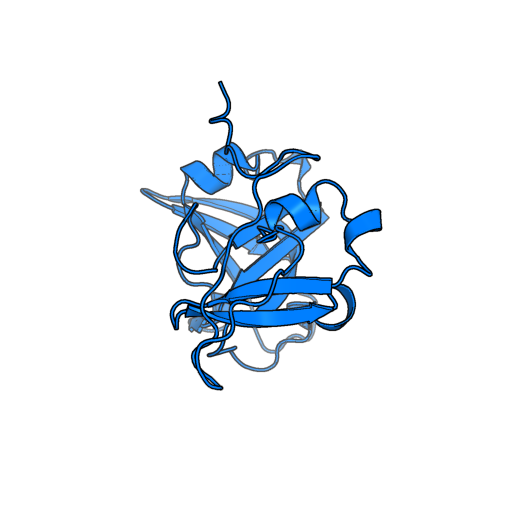 1.00 93.69 88 THR A O 1
ATOM 709 N N . PHE A 1 89 ? -4.962 -0.665 -6.150 1.00 91.75 89 PHE A N 1
ATOM 710 C CA . PHE A 1 89 ? -4.123 0.203 -6.975 1.00 91.75 89 PHE A CA 1
ATOM 711 C C . PHE A 1 89 ? -4.984 1.129 -7.843 1.00 91.75 89 PHE A C 1
ATOM 713 O O . PHE A 1 89 ? -5.799 0.670 -8.652 1.00 91.75 89 PHE A O 1
ATOM 720 N N . TRP A 1 90 ? -4.766 2.438 -7.709 1.00 93.00 90 TRP A N 1
ATOM 721 C CA . TRP A 1 90 ? -5.454 3.457 -8.498 1.00 93.00 90 TRP A CA 1
ATOM 722 C C . TRP A 1 90 ? -4.563 4.039 -9.595 1.00 93.00 90 TRP A C 1
ATOM 724 O O . TRP A 1 90 ? -4.955 4.042 -10.763 1.00 93.00 90 TRP A O 1
ATOM 734 N N . LYS A 1 91 ? -3.375 4.527 -9.233 1.00 93.25 91 LYS A N 1
ATOM 735 C CA . LYS A 1 91 ? -2.407 5.107 -10.174 1.00 93.25 91 LYS A CA 1
ATOM 736 C C . LYS A 1 91 ? -0.994 5.091 -9.597 1.00 93.25 91 LYS A C 1
ATOM 738 O O . LYS A 1 91 ? -0.806 4.909 -8.397 1.00 93.25 91 LYS A O 1
ATOM 743 N N . ILE A 1 92 ? -0.010 5.347 -10.450 1.00 92.44 92 ILE A N 1
ATOM 744 C CA . ILE A 1 92 ? 1.375 5.598 -10.054 1.00 92.44 92 ILE A CA 1
ATOM 745 C C . ILE A 1 92 ? 1.815 6.965 -10.571 1.00 92.44 92 ILE A C 1
ATOM 747 O O . ILE A 1 92 ? 1.410 7.386 -11.651 1.00 92.44 92 ILE A O 1
ATOM 751 N N . GLU A 1 93 ? 2.621 7.657 -9.779 1.00 94.69 93 GLU A N 1
ATOM 752 C CA . GLU A 1 93 ? 3.243 8.925 -10.139 1.00 94.69 93 GLU A CA 1
ATOM 753 C C . GLU A 1 93 ? 4.750 8.829 -9.903 1.00 94.69 93 GLU A C 1
ATOM 755 O O . GLU A 1 93 ? 5.185 8.424 -8.822 1.00 94.69 93 GLU A O 1
ATOM 760 N N . THR A 1 94 ? 5.536 9.171 -10.920 1.00 94.75 94 THR A N 1
ATOM 761 C CA . THR A 1 94 ? 6.991 8.981 -10.925 1.00 94.75 94 THR A CA 1
ATOM 762 C C . THR A 1 94 ? 7.706 10.293 -10.642 1.00 94.75 94 THR A C 1
ATOM 764 O O . THR A 1 94 ? 7.417 11.314 -11.262 1.00 94.75 94 THR A O 1
ATOM 767 N N . PHE A 1 95 ? 8.695 10.243 -9.756 1.00 93.94 95 PHE A N 1
ATOM 768 C CA . PHE A 1 95 ? 9.576 11.351 -9.413 1.00 93.94 95 PHE A CA 1
ATOM 769 C C . PHE A 1 95 ? 11.043 10.929 -9.552 1.00 93.94 95 PHE A C 1
ATOM 771 O O . PHE A 1 95 ? 11.381 9.754 -9.738 1.00 93.94 95 PHE A O 1
ATOM 778 N N . THR A 1 96 ? 11.950 11.894 -9.415 1.00 93.31 96 THR A N 1
ATOM 779 C CA . THR A 1 96 ? 13.381 11.601 -9.312 1.00 93.31 96 THR A CA 1
ATOM 780 C C . THR A 1 96 ? 13.648 10.778 -8.045 1.00 93.31 96 THR A C 1
ATOM 782 O O . THR A 1 96 ? 13.388 11.225 -6.928 1.00 93.31 96 THR A O 1
ATOM 785 N N . GLY A 1 97 ? 14.146 9.551 -8.223 1.00 86.75 97 GLY A N 1
ATOM 786 C CA . GLY A 1 97 ? 14.549 8.637 -7.145 1.00 86.75 97 GLY A CA 1
ATOM 787 C C . GLY A 1 97 ? 13.430 7.811 -6.494 1.00 86.75 97 GLY A C 1
ATOM 788 O O . GLY A 1 97 ? 13.733 6.835 -5.807 1.00 86.75 97 GLY A O 1
ATOM 789 N N . HIS A 1 98 ? 12.155 8.140 -6.715 1.00 92.50 98 HIS A N 1
ATOM 790 C CA . HIS A 1 98 ? 11.030 7.396 -6.142 1.00 92.50 98 HIS A CA 1
ATOM 791 C C . HIS A 1 98 ? 9.745 7.541 -6.954 1.00 92.50 98 HIS A C 1
ATOM 793 O O . HIS A 1 98 ? 9.580 8.462 -7.748 1.00 92.50 98 HIS A O 1
ATOM 799 N N . SER A 1 99 ? 8.803 6.644 -6.697 1.00 93.44 99 SER A N 1
ATOM 800 C CA . SER A 1 99 ? 7.450 6.679 -7.233 1.00 93.44 99 SER A CA 1
ATOM 801 C C . SER A 1 99 ? 6.437 6.594 -6.097 1.00 93.44 99 SER A C 1
ATOM 803 O O . SER A 1 99 ? 6.669 5.920 -5.092 1.00 93.44 99 SER A O 1
ATOM 805 N N . ASN A 1 100 ? 5.297 7.256 -6.260 1.00 94.88 100 ASN A N 1
ATOM 806 C CA . ASN A 1 100 ? 4.157 7.132 -5.361 1.00 94.88 100 ASN A C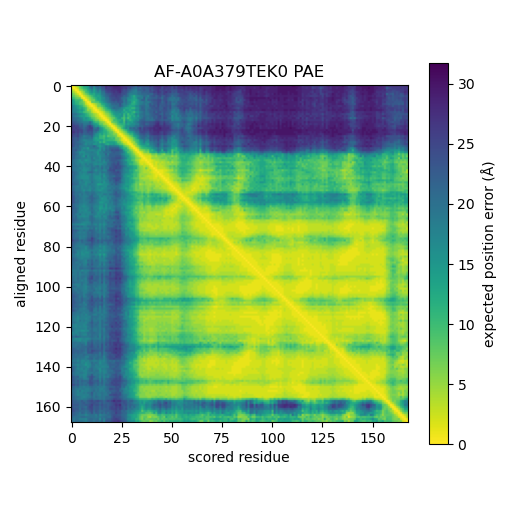A 1
ATOM 807 C C . ASN A 1 100 ? 3.098 6.251 -6.021 1.00 94.88 100 ASN A C 1
ATOM 809 O O . ASN A 1 100 ? 2.540 6.602 -7.061 1.00 94.88 100 ASN A O 1
ATOM 813 N N . VAL A 1 101 ? 2.807 5.115 -5.398 1.00 93.38 101 VAL A N 1
ATOM 814 C CA . VAL A 1 101 ? 1.664 4.270 -5.736 1.00 93.38 101 VAL A CA 1
ATOM 815 C C . VAL A 1 101 ? 0.466 4.755 -4.935 1.00 93.38 101 VAL A C 1
ATOM 817 O O . VAL A 1 101 ? 0.446 4.661 -3.711 1.00 93.38 101 VAL A O 1
ATOM 820 N N . TRP A 1 102 ? -0.531 5.282 -5.629 1.00 95.31 102 TRP A N 1
ATOM 821 C CA . TRP A 1 102 ? -1.761 5.776 -5.034 1.00 95.31 102 TRP A CA 1
ATOM 822 C C . TRP A 1 102 ? -2.773 4.644 -4.931 1.00 95.31 102 TRP A C 1
ATOM 824 O O . TRP A 1 102 ? -3.032 3.938 -5.915 1.00 95.31 102 TRP A O 1
ATOM 834 N N . LEU A 1 103 ? -3.366 4.497 -3.750 1.00 95.62 103 LEU A N 1
ATOM 835 C CA . LEU A 1 103 ? -4.393 3.498 -3.492 1.00 95.62 103 LEU A CA 1
ATOM 836 C C . LEU A 1 103 ? -5.782 4.147 -3.464 1.00 95.62 103 LEU A C 1
ATOM 838 O O . LEU A 1 103 ? -5.929 5.331 -3.159 1.00 95.62 103 LEU A O 1
ATOM 842 N N . LYS A 1 104 ? -6.802 3.383 -3.855 1.00 95.56 104 LYS A N 1
ATOM 843 C CA . LYS A 1 104 ? -8.183 3.854 -3.941 1.00 95.56 104 LYS A CA 1
ATOM 844 C C . LYS A 1 104 ? -8.767 4.038 -2.544 1.00 95.56 104 LYS A C 1
ATOM 846 O O . LYS A 1 104 ? -8.755 3.104 -1.744 1.00 95.56 104 LYS A O 1
ATOM 851 N N . ILE A 1 105 ? -9.325 5.223 -2.317 1.00 95.50 105 ILE A N 1
ATOM 852 C CA . ILE A 1 105 ? -9.995 5.591 -1.073 1.00 95.50 105 ILE A CA 1
ATOM 853 C C . ILE A 1 105 ? -11.508 5.539 -1.277 1.00 95.50 105 ILE A C 1
ATOM 855 O O . ILE A 1 105 ? -12.025 6.031 -2.286 1.00 95.50 105 ILE A O 1
ATOM 859 N N . ASN A 1 106 ? -12.210 4.911 -0.342 1.00 93.00 106 ASN A N 1
ATOM 860 C CA . ASN A 1 106 ? -13.663 4.826 -0.338 1.00 93.00 106 ASN A CA 1
ATOM 861 C C . ASN A 1 106 ? -14.287 6.123 0.188 1.00 93.00 106 ASN A C 1
ATOM 863 O O . ASN A 1 106 ? -13.678 6.884 0.933 1.00 93.00 106 ASN A O 1
ATOM 867 N N . GLN A 1 107 ? -15.537 6.384 -0.192 1.00 86.94 107 GLN A N 1
ATOM 868 C CA . GLN A 1 107 ? -16.279 7.494 0.402 1.00 86.94 107 GLN A CA 1
ATOM 869 C C . GLN A 1 107 ? -16.528 7.215 1.891 1.00 86.94 107 GLN A C 1
ATOM 871 O O . GLN A 1 107 ? -16.905 6.102 2.249 1.00 86.94 107 GLN A O 1
ATOM 876 N N . GLY A 1 108 ? -16.342 8.229 2.739 1.00 85.25 108 GLY A N 1
ATOM 877 C CA . GLY A 1 108 ? -16.585 8.135 4.183 1.00 85.25 108 GLY A CA 1
ATOM 878 C C . GLY A 1 108 ? -15.347 7.867 5.043 1.00 85.25 108 GLY A C 1
ATO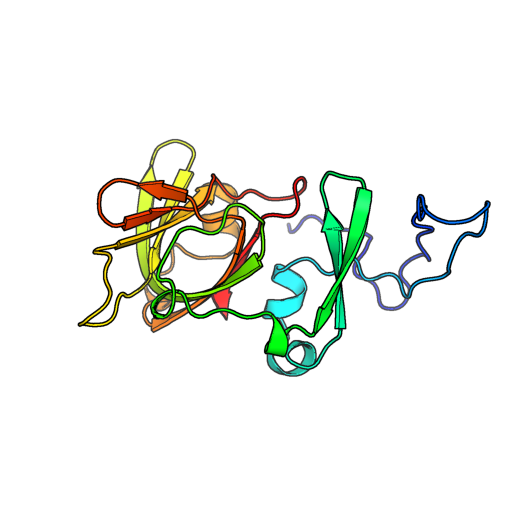M 879 O O . GLY A 1 108 ? -15.468 7.869 6.265 1.00 85.25 108 GLY A O 1
ATOM 880 N N . THR A 1 109 ? -14.164 7.692 4.449 1.00 89.69 109 THR A N 1
ATOM 881 C CA . THR A 1 109 ? -12.903 7.666 5.204 1.00 89.69 109 THR A CA 1
ATOM 882 C C . THR A 1 109 ? -12.586 9.040 5.801 1.00 89.69 109 THR A C 1
ATOM 884 O O . THR A 1 109 ? -12.942 10.081 5.242 1.00 89.69 109 THR A O 1
ATOM 887 N N . SER A 1 110 ? -11.868 9.058 6.925 1.00 88.50 110 SER A N 1
ATOM 888 C CA . SER A 1 110 ? -11.412 10.292 7.586 1.00 88.50 110 SER A CA 1
ATOM 889 C C . SER A 1 110 ? -10.287 11.014 6.833 1.00 88.50 110 SER A C 1
ATOM 891 O O . SER A 1 110 ? -10.014 12.182 7.100 1.00 88.50 110 SER A O 1
ATOM 893 N N . PHE A 1 111 ? -9.649 10.336 5.879 1.00 93.06 111 PHE A N 1
ATOM 894 C CA . PHE A 1 111 ? -8.489 10.813 5.135 1.00 93.06 111 PHE A CA 1
ATOM 895 C C . PHE A 1 111 ? -8.775 10.896 3.628 1.00 93.06 111 PHE A C 1
ATOM 897 O O . PHE A 1 111 ? -9.666 10.223 3.106 1.00 93.06 111 PHE A O 1
ATOM 904 N N . ARG A 1 112 ? -8.021 11.748 2.921 1.00 92.50 112 ARG A N 1
ATOM 905 C CA . ARG A 1 112 ? -8.238 12.087 1.502 1.00 92.50 112 ARG A CA 1
ATOM 906 C C . ARG A 1 112 ? -7.368 11.313 0.523 1.00 92.50 112 ARG A C 1
ATOM 908 O O . ARG A 1 112 ? -7.744 11.192 -0.642 1.00 92.50 112 ARG A O 1
ATOM 915 N N . ASP A 1 113 ? -6.217 10.823 0.965 1.00 94.56 113 ASP A N 1
ATOM 916 C CA . ASP A 1 113 ? -5.307 10.062 0.118 1.00 94.56 113 ASP A CA 1
ATOM 917 C C . ASP A 1 113 ? -4.479 9.041 0.899 1.00 94.56 113 ASP A C 1
ATOM 919 O O . ASP A 1 113 ? -4.258 9.165 2.103 1.00 94.56 113 ASP A O 1
ATOM 923 N N . PHE A 1 114 ? -4.029 8.014 0.178 1.00 96.44 114 PHE A N 1
ATOM 924 C CA . PHE A 1 114 ? -3.064 7.042 0.668 1.00 96.44 114 PHE A CA 1
ATOM 925 C C . PHE A 1 114 ? -2.044 6.755 -0.427 1.00 96.44 114 PHE A C 1
ATOM 927 O O . PHE A 1 114 ? -2.403 6.382 -1.553 1.00 96.44 114 PHE A O 1
ATOM 934 N N . ARG A 1 115 ? -0.761 6.894 -0.088 1.00 94.81 115 ARG A N 1
ATOM 935 C CA . ARG A 1 115 ? 0.351 6.665 -1.014 1.00 94.81 115 ARG A CA 1
ATOM 936 C C . ARG A 1 115 ? 1.405 5.727 -0.436 1.00 94.81 115 ARG A C 1
ATOM 938 O O . ARG A 1 115 ? 1.947 5.938 0.646 1.00 94.81 115 ARG A O 1
ATOM 945 N N . VAL A 1 116 ? 1.750 4.711 -1.215 1.00 93.81 116 VAL A N 1
ATOM 946 C CA . VAL A 1 116 ? 2.897 3.843 -0.957 1.00 93.81 116 VAL A CA 1
ATOM 947 C C . VAL A 1 116 ? 4.077 4.402 -1.738 1.00 93.81 116 VAL A C 1
ATOM 949 O O . VAL A 1 116 ? 4.091 4.376 -2.971 1.00 93.81 116 VAL A O 1
ATOM 952 N N . ARG A 1 117 ? 5.066 4.942 -1.028 1.00 93.25 117 ARG A N 1
ATOM 953 C CA . ARG A 1 117 ? 6.285 5.464 -1.646 1.00 93.25 117 ARG A CA 1
ATOM 954 C C . ARG A 1 117 ? 7.249 4.315 -1.893 1.00 93.25 117 ARG A C 1
ATOM 956 O O . ARG A 1 117 ? 7.636 3.643 -0.947 1.00 93.25 117 ARG A O 1
ATOM 963 N N . ILE A 1 118 ? 7.683 4.107 -3.129 1.00 90.00 118 ILE A N 1
ATOM 964 C CA . ILE A 1 118 ? 8.599 3.021 -3.510 1.00 90.00 118 ILE A CA 1
ATOM 965 C C . ILE A 1 118 ? 9.779 3.558 -4.329 1.00 90.00 118 ILE A C 1
ATOM 967 O O . ILE A 1 118 ? 9.653 4.597 -4.974 1.00 90.00 118 ILE A O 1
ATOM 971 N N . THR A 1 119 ? 10.930 2.878 -4.328 1.00 89.62 119 THR A N 1
ATOM 972 C CA . THR A 1 119 ? 12.022 3.220 -5.261 1.00 89.62 119 THR A CA 1
ATOM 973 C C . THR A 1 119 ? 11.583 2.985 -6.708 1.00 89.62 119 THR A C 1
ATOM 975 O O . THR A 1 119 ? 10.767 2.098 -6.972 1.00 89.62 119 THR A O 1
ATOM 978 N N . ASN A 1 120 ? 12.144 3.743 -7.655 1.00 88.25 120 ASN A N 1
ATOM 979 C CA . ASN A 1 120 ? 11.848 3.554 -9.082 1.00 88.25 120 ASN A CA 1
ATOM 980 C C . ASN A 1 120 ? 12.204 2.137 -9.555 1.00 88.25 120 ASN A C 1
ATOM 982 O O . ASN A 1 120 ? 11.393 1.502 -10.223 1.00 88.25 120 ASN A O 1
ATOM 986 N N . ASP A 1 121 ? 13.329 1.591 -9.092 1.00 85.25 121 ASP A N 1
ATOM 987 C CA . ASP A 1 121 ? 13.740 0.213 -9.387 1.00 85.25 121 ASP A CA 1
ATOM 988 C C . ASP A 1 121 ? 12.721 -0.818 -8.874 1.00 85.25 121 ASP A C 1
ATOM 990 O O . ASP A 1 121 ? 12.419 -1.806 -9.544 1.00 85.25 121 ASP A O 1
ATOM 994 N N . THR A 1 122 ? 12.136 -0.585 -7.692 1.00 83.00 122 THR A N 1
ATOM 995 C CA . THR A 1 122 ? 11.084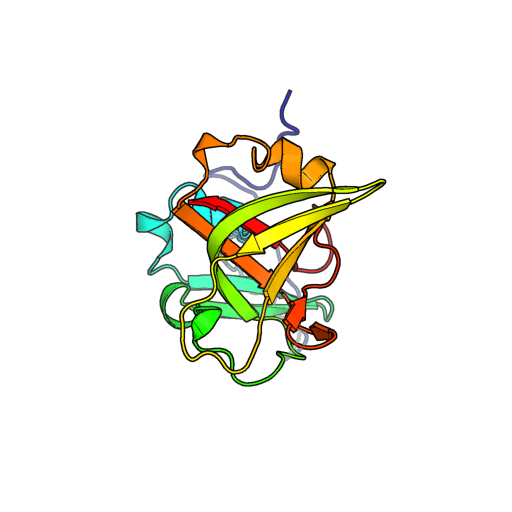 -1.457 -7.143 1.00 83.00 122 THR A CA 1
ATOM 996 C C . THR A 1 122 ? 9.802 -1.342 -7.964 1.00 83.00 122 THR A C 1
ATOM 998 O O . THR A 1 122 ? 9.153 -2.353 -8.246 1.00 83.00 122 THR A O 1
ATOM 1001 N N . ALA A 1 123 ? 9.432 -0.124 -8.361 1.00 84.56 123 ALA A N 1
ATOM 1002 C CA . ALA A 1 123 ? 8.268 0.125 -9.201 1.00 84.56 123 ALA A CA 1
ATOM 1003 C C . ALA A 1 123 ? 8.387 -0.588 -10.556 1.00 84.56 123 ALA A C 1
ATOM 1005 O O . ALA A 1 123 ? 7.441 -1.255 -10.985 1.00 84.56 123 ALA A O 1
ATOM 1006 N N . GLU A 1 124 ? 9.556 -0.505 -11.189 1.00 85.12 124 GLU A N 1
ATOM 1007 C CA . GLU A 1 124 ? 9.860 -1.163 -12.457 1.00 85.12 124 GLU A CA 1
ATOM 1008 C C . GLU A 1 124 ? 9.898 -2.685 -12.305 1.00 85.12 124 GLU A C 1
ATOM 1010 O O . GLU A 1 124 ? 9.145 -3.391 -12.977 1.00 85.12 124 GLU A O 1
ATOM 1015 N N . GLY A 1 125 ? 10.689 -3.200 -11.360 1.00 78.06 125 GLY A N 1
ATOM 1016 C CA . GLY A 1 125 ? 10.868 -4.637 -11.145 1.00 78.06 125 GLY A CA 1
ATOM 1017 C C . GLY A 1 125 ? 9.584 -5.375 -10.753 1.00 78.06 125 GLY A C 1
ATOM 1018 O O . GLY A 1 125 ? 9.470 -6.581 -10.968 1.00 78.06 125 GLY A O 1
ATOM 1019 N N . ARG A 1 126 ? 8.586 -4.670 -10.201 1.00 74.56 126 ARG A N 1
ATOM 1020 C CA . ARG A 1 126 ? 7.250 -5.217 -9.884 1.00 74.56 126 ARG A CA 1
ATOM 1021 C C . ARG A 1 126 ? 6.178 -4.834 -10.903 1.00 74.56 126 ARG A C 1
ATOM 1023 O O . ARG A 1 126 ? 5.013 -5.222 -10.775 1.00 74.56 126 ARG A O 1
ATOM 1030 N N . GLY A 1 127 ? 6.577 -4.105 -11.940 1.00 77.62 127 GLY A N 1
ATOM 1031 C CA . GLY A 1 127 ? 5.743 -3.718 -13.059 1.00 77.62 127 GLY A CA 1
ATOM 1032 C C . GLY A 1 127 ? 4.576 -2.831 -12.654 1.00 77.62 127 GLY A C 1
ATOM 1033 O O . GLY A 1 127 ? 3.501 -3.021 -13.218 1.00 77.62 127 GLY A O 1
ATOM 1034 N N . PHE A 1 128 ? 4.751 -1.925 -11.682 1.00 81.12 128 PHE A N 1
ATOM 1035 C CA . PHE A 1 128 ? 3.736 -0.946 -11.262 1.00 81.12 128 PHE A CA 1
ATOM 1036 C C . PHE A 1 128 ? 3.446 0.098 -12.347 1.00 81.12 128 PHE A C 1
ATOM 1038 O O . PHE A 1 128 ? 2.310 0.550 -12.449 1.00 81.12 128 PHE A O 1
ATOM 1045 N N . PHE A 1 129 ? 4.420 0.402 -13.211 1.00 80.62 129 PHE A N 1
ATOM 1046 C CA . PHE A 1 129 ? 4.269 1.321 -14.351 1.00 80.62 129 PHE A CA 1
ATOM 1047 C C . PHE A 1 129 ? 3.344 0.812 -15.470 1.00 80.62 129 PHE A C 1
ATOM 1049 O O . PHE A 1 129 ? 3.151 1.487 -16.475 1.00 80.62 129 PHE A O 1
ATOM 1056 N N . ASN A 1 130 ? 2.757 -0.377 -15.319 1.00 79.62 130 ASN A N 1
ATOM 1057 C CA . ASN A 1 130 ? 1.786 -0.904 -16.268 1.00 79.62 130 ASN A CA 1
ATOM 1058 C C . ASN A 1 130 ? 0.367 -0.425 -15.920 1.00 79.62 130 ASN A C 1
ATOM 1060 O O . ASN A 1 130 ? -0.204 -0.846 -14.914 1.00 79.62 130 ASN A O 1
ATOM 1064 N N . ASP A 1 131 ? -0.247 0.386 -16.783 1.00 71.81 131 ASP A N 1
ATOM 1065 C CA . ASP A 1 131 ? -1.617 0.887 -16.594 1.00 71.81 131 ASP A CA 1
ATOM 1066 C C . ASP A 1 131 ? -2.679 -0.219 -16.443 1.00 71.81 131 ASP A C 1
ATOM 1068 O O . ASP A 1 131 ? -3.716 0.000 -15.817 1.00 71.81 131 ASP A O 1
ATOM 1072 N N . LYS A 1 132 ? -2.412 -1.445 -16.920 1.00 79.00 132 LYS A N 1
ATOM 1073 C CA . LYS A 1 132 ? -3.286 -2.617 -16.701 1.00 79.00 132 LYS A CA 1
ATOM 1074 C C . LYS A 1 132 ? -3.364 -3.062 -15.234 1.00 79.00 132 LYS A C 1
ATOM 1076 O O . LYS A 1 132 ? -4.078 -4.012 -14.919 1.00 79.00 132 LYS A O 1
ATOM 1081 N N . ASN A 1 133 ? -2.614 -2.428 -14.335 1.00 78.75 133 ASN A N 1
ATOM 1082 C CA . ASN A 1 133 ? -2.681 -2.701 -12.903 1.00 78.75 133 ASN A CA 1
ATOM 1083 C C . ASN A 1 133 ? -3.832 -1.983 -12.196 1.00 78.75 133 ASN A C 1
ATOM 1085 O O . ASN A 1 133 ? -4.091 -2.297 -11.037 1.00 78.75 133 ASN A O 1
ATOM 1089 N N . ARG A 1 134 ? -4.510 -1.023 -12.839 1.00 85.25 134 ARG A N 1
ATOM 1090 C CA . ARG A 1 134 ? -5.677 -0.347 -12.246 1.00 85.25 134 ARG A CA 1
ATOM 1091 C C . ARG A 1 134 ? -6.704 -1.374 -11.775 1.00 85.25 134 ARG A C 1
ATOM 1093 O O . ARG A 1 134 ? -7.101 -2.245 -12.541 1.00 85.25 134 ARG A O 1
ATOM 1100 N N . GLY A 1 135 ? -7.103 -1.273 -10.508 1.00 83.12 135 GLY A N 1
ATOM 1101 C CA . GLY A 1 135 ? -8.048 -2.200 -9.881 1.00 83.12 135 GLY A CA 1
ATOM 1102 C C . GLY A 1 135 ? -7.429 -3.458 -9.260 1.00 83.12 135 GLY A C 1
ATOM 1103 O O . GLY A 1 135 ? -8.154 -4.208 -8.617 1.00 83.12 135 GLY A O 1
ATOM 1104 N N . ARG A 1 136 ? -6.119 -3.695 -9.407 1.00 88.19 136 ARG A N 1
ATOM 1105 C CA . ARG A 1 136 ? -5.422 -4.802 -8.728 1.00 88.19 136 ARG A CA 1
ATOM 1106 C C . ARG A 1 136 ? -5.144 -4.490 -7.265 1.00 88.19 136 ARG A C 1
ATOM 1108 O O . ARG A 1 136 ? -5.142 -3.326 -6.869 1.00 88.19 136 ARG A O 1
ATOM 1115 N N . ILE A 1 137 ? -4.841 -5.515 -6.477 1.00 88.00 137 ILE A N 1
ATOM 1116 C CA . ILE A 1 137 ? -4.502 -5.341 -5.064 1.00 88.00 137 ILE A CA 1
ATOM 1117 C C . ILE A 1 137 ? -3.006 -5.087 -4.918 1.00 88.00 137 ILE A C 1
ATOM 1119 O O . ILE A 1 137 ? -2.176 -5.795 -5.484 1.00 88.00 137 ILE A O 1
ATOM 1123 N N . THR A 1 138 ? -2.663 -4.063 -4.146 1.00 88.81 138 THR A N 1
ATOM 1124 C CA . THR A 1 138 ? -1.307 -3.813 -3.657 1.00 88.81 138 THR A CA 1
ATOM 1125 C C . THR A 1 138 ? -1.232 -4.289 -2.219 1.00 88.81 138 THR A C 1
ATOM 1127 O O . THR A 1 138 ? -2.044 -3.858 -1.408 1.00 88.81 138 THR A O 1
ATOM 1130 N N . VAL A 1 139 ? -0.260 -5.142 -1.897 1.00 86.62 139 VAL A N 1
ATOM 1131 C CA . VAL A 1 139 ? 0.029 -5.566 -0.519 1.00 86.62 139 VAL A CA 1
ATOM 1132 C C . VAL A 1 139 ? 1.397 -5.042 -0.125 1.00 86.62 139 VAL A C 1
ATOM 1134 O O . VAL A 1 139 ? 2.345 -5.117 -0.910 1.00 86.62 139 VAL A O 1
ATOM 1137 N N . PHE A 1 140 ? 1.518 -4.517 1.087 1.00 87.31 140 PHE A N 1
ATOM 1138 C CA . PHE A 1 140 ? 2.774 -4.000 1.602 1.00 87.31 140 PHE A CA 1
ATOM 1139 C C . PHE A 1 140 ? 2.921 -4.238 3.102 1.00 87.31 140 PHE A C 1
ATOM 1141 O O . PHE A 1 140 ? 1.940 -4.366 3.824 1.00 87.31 140 PHE A O 1
ATOM 1148 N N . TYR A 1 141 ? 4.162 -4.308 3.571 1.00 86.06 141 TYR A N 1
ATOM 1149 C CA . TYR A 1 141 ? 4.480 -4.315 4.995 1.00 86.06 141 TYR A CA 1
ATOM 1150 C C . TYR A 1 141 ? 5.216 -3.027 5.318 1.00 86.06 141 TYR A C 1
ATOM 1152 O O . TYR A 1 141 ? 6.297 -2.816 4.774 1.00 86.06 141 TYR A O 1
ATOM 1160 N N . SER A 1 142 ? 4.632 -2.150 6.133 1.00 88.25 142 SER A N 1
ATOM 1161 C CA . SER A 1 142 ? 5.239 -0.865 6.488 1.00 88.25 142 SER A CA 1
ATOM 1162 C C . SER A 1 142 ? 4.617 -0.240 7.720 1.00 88.25 142 SER A C 1
ATOM 1164 O O . SER A 1 142 ? 3.527 -0.627 8.129 1.00 88.25 142 SER A O 1
ATOM 1166 N N . ARG A 1 143 ? 5.319 0.734 8.301 1.00 90.81 143 ARG A N 1
ATOM 1167 C CA . ARG A 1 143 ? 4.666 1.741 9.135 1.00 90.81 143 ARG A CA 1
ATOM 1168 C C . ARG A 1 143 ? 3.914 2.718 8.222 1.00 90.81 143 ARG A C 1
ATOM 1170 O O . ARG A 1 143 ? 4.243 2.844 7.040 1.00 90.81 143 ARG A O 1
ATOM 1177 N N . VAL A 1 144 ? 2.933 3.422 8.760 1.00 93.38 144 VAL A N 1
ATOM 1178 C CA . VAL A 1 144 ? 2.121 4.380 8.006 1.00 93.38 144 VAL A CA 1
ATOM 1179 C C . VAL A 1 144 ? 2.141 5.707 8.744 1.00 93.38 144 VAL A C 1
ATOM 1181 O O . VAL A 1 144 ? 1.640 5.798 9.862 1.00 93.38 144 VAL A O 1
ATOM 1184 N N . ASP A 1 145 ? 2.729 6.714 8.106 1.00 93.94 145 ASP A N 1
ATOM 1185 C CA . ASP A 1 145 ? 2.903 8.049 8.662 1.00 93.94 145 ASP A CA 1
ATOM 1186 C C . ASP A 1 145 ? 1.766 8.961 8.154 1.00 93.94 145 ASP A C 1
ATOM 1188 O O . ASP A 1 145 ? 1.391 8.914 6.977 1.00 93.94 145 ASP A O 1
ATOM 1192 N N . GLU A 1 146 ? 1.203 9.792 9.031 1.00 93.69 146 GLU A N 1
ATOM 1193 C CA . GLU A 1 146 ? 0.223 10.817 8.650 1.00 93.69 146 GLU A CA 1
ATOM 1194 C C . GLU A 1 146 ? 0.922 11.969 7.919 1.00 93.69 146 GLU A C 1
ATOM 1196 O O . GLU A 1 146 ? 1.961 12.468 8.360 1.00 93.69 146 GLU A O 1
ATOM 1201 N N . VAL A 1 147 ? 0.373 12.393 6.776 1.00 91.75 147 VAL A N 1
ATOM 1202 C CA . VAL A 1 147 ? 0.919 13.497 5.983 1.00 91.75 147 VAL A CA 1
ATOM 1203 C C . VAL A 1 147 ? -0.207 14.342 5.398 1.00 91.75 147 VAL A C 1
ATOM 1205 O O . VAL A 1 147 ? -0.888 13.939 4.457 1.00 91.75 147 VAL A O 1
ATOM 1208 N N . GLY A 1 148 ? -0.363 15.562 5.912 1.00 90.38 148 GLY A N 1
ATOM 1209 C CA . GLY A 1 148 ? -1.448 16.449 5.497 1.00 90.38 148 GLY A CA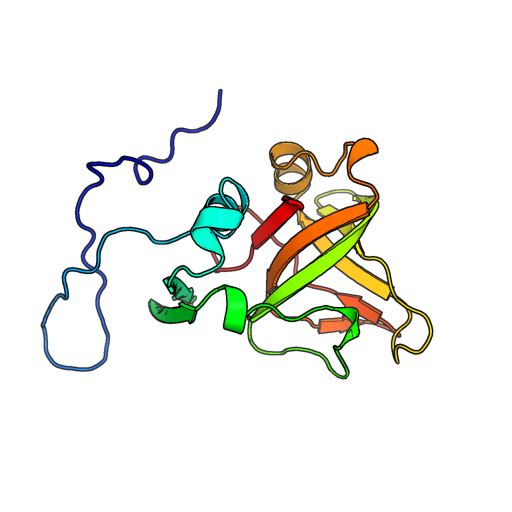 1
ATOM 1210 C C . GLY A 1 148 ? -2.802 15.886 5.927 1.00 90.38 148 GLY A C 1
ATOM 1211 O O . GLY A 1 148 ? -3.018 15.673 7.108 1.00 90.38 148 GLY A O 1
ATOM 1212 N N . MET A 1 149 ? -3.705 15.650 4.971 1.00 91.12 149 MET A N 1
ATOM 1213 C CA . MET A 1 149 ? -5.006 14.998 5.216 1.00 91.12 149 MET A CA 1
ATOM 1214 C C . MET A 1 149 ? -5.009 13.521 4.784 1.00 91.12 149 MET A C 1
ATOM 1216 O O . MET A 1 149 ? -6.072 12.962 4.519 1.00 91.12 149 MET A O 1
ATOM 1220 N N . GLY A 1 150 ? -3.835 12.918 4.610 1.00 94.31 150 GLY A N 1
ATOM 1221 C CA . GLY A 1 150 ? -3.666 11.579 4.059 1.00 94.31 150 GLY A CA 1
ATOM 1222 C C . GLY A 1 150 ? -2.588 10.781 4.779 1.00 94.31 150 GLY A C 1
ATOM 1223 O O . GLY A 1 150 ? -2.033 11.208 5.793 1.00 94.31 150 GLY A O 1
ATOM 1224 N N . TYR A 1 151 ? -2.270 9.622 4.217 1.00 95.94 151 TYR A N 1
ATOM 1225 C CA . TYR A 1 151 ? -1.288 8.695 4.766 1.00 95.94 151 TYR A CA 1
ATOM 1226 C C . TYR A 1 151 ? -0.211 8.339 3.749 1.00 95.94 151 TYR A C 1
ATOM 1228 O O . TYR A 1 151 ? -0.456 8.213 2.545 1.00 95.94 151 TYR A O 1
ATOM 1236 N N . MET A 1 152 ? 1.010 8.147 4.241 1.00 95.12 152 MET A N 1
ATOM 1237 C CA . MET A 1 152 ? 2.145 7.774 3.414 1.00 95.12 152 MET A CA 1
ATOM 1238 C C . MET A 1 152 ? 3.074 6.790 4.118 1.00 95.12 152 MET A C 1
ATOM 1240 O O . MET A 1 152 ? 3.397 6.938 5.293 1.00 95.12 152 MET A O 1
ATOM 1244 N N . THR A 1 153 ? 3.577 5.814 3.368 1.00 93.62 153 THR A N 1
ATOM 1245 C CA . THR A 1 153 ? 4.684 4.976 3.842 1.00 93.62 153 THR A CA 1
ATOM 1246 C C . THR A 1 153 ? 6.020 5.718 3.725 1.00 93.62 153 THR A C 1
ATOM 1248 O O . THR A 1 153 ? 6.216 6.506 2.791 1.00 93.62 153 THR A O 1
ATOM 1251 N N . PRO A 1 154 ? 7.024 5.389 4.553 1.00 90.50 154 PRO A N 1
ATOM 1252 C CA . PRO A 1 154 ? 8.416 5.630 4.189 1.00 90.50 154 PRO A CA 1
ATOM 1253 C C . PRO A 1 154 ? 8.733 5.078 2.792 1.00 90.50 154 PRO A C 1
ATOM 1255 O O . PRO A 1 154 ? 7.997 4.247 2.254 1.00 90.50 154 PRO A O 1
ATOM 1258 N N . GLN A 1 155 ? 9.843 5.518 2.200 1.00 88.94 155 GLN A N 1
ATOM 1259 C CA . GLN A 1 155 ? 10.271 4.977 0.912 1.00 88.94 155 GLN A CA 1
ATOM 1260 C C . GLN A 1 155 ? 10.631 3.494 1.048 1.00 88.94 155 GLN A C 1
ATOM 1262 O O . GLN A 1 155 ? 11.558 3.133 1.771 1.00 88.94 155 GLN A O 1
ATOM 1267 N N . LEU A 1 156 ? 9.897 2.645 0.335 1.00 85.62 156 LEU A N 1
ATOM 1268 C CA . LEU A 1 156 ? 10.088 1.202 0.315 1.00 85.62 156 LEU A CA 1
ATOM 1269 C C . LEU A 1 156 ? 11.067 0.831 -0.798 1.00 85.62 156 LEU A C 1
ATOM 1271 O O . LEU A 1 156 ? 10.900 1.249 -1.945 1.00 85.62 156 LEU A O 1
ATOM 1275 N N . GLY A 1 157 ? 12.085 0.046 -0.461 1.00 70.00 157 GLY A N 1
ATOM 1276 C CA . GLY A 1 157 ? 13.096 -0.436 -1.401 1.00 70.00 157 GLY A CA 1
ATOM 1277 C C . GLY A 1 157 ? 13.212 -1.957 -1.407 1.00 70.00 157 GLY A C 1
ATOM 1278 O O . GLY A 1 157 ? 12.451 -2.668 -0.747 1.00 70.00 157 GLY A O 1
ATOM 1279 N N . TRP A 1 158 ? 14.198 -2.458 -2.152 1.00 61.31 158 TRP A N 1
ATOM 1280 C CA . TRP A 1 158 ? 14.579 -3.866 -2.133 1.00 61.31 158 TRP A CA 1
ATOM 1281 C C . TRP A 1 158 ? 15.690 -4.112 -1.105 1.00 61.31 158 TRP A C 1
ATOM 1283 O O . TRP A 1 158 ? 16.659 -3.364 -1.060 1.00 61.31 158 TRP A O 1
ATOM 1293 N N . GLY A 1 159 ? 15.554 -5.185 -0.318 1.00 48.56 159 GLY A N 1
ATOM 1294 C CA . GLY A 1 159 ? 16.658 -5.773 0.447 1.00 48.56 159 GLY A CA 1
ATOM 1295 C C . GLY A 1 159 ? 17.236 -4.909 1.574 1.00 48.56 159 GLY A C 1
ATOM 1296 O O . GLY A 1 159 ? 18.331 -4.381 1.447 1.00 48.56 159 GLY A O 1
ATOM 1297 N N . GLY A 1 160 ? 16.546 -4.858 2.718 1.00 38.06 160 GLY A N 1
ATOM 1298 C CA . GLY A 1 160 ? 17.129 -4.412 3.992 1.00 38.06 160 GLY A CA 1
ATOM 1299 C C . GLY A 1 160 ? 16.244 -3.419 4.737 1.00 38.06 160 GLY A C 1
ATOM 1300 O O . GLY A 1 160 ? 16.191 -2.250 4.383 1.00 38.06 160 GLY A O 1
ATOM 1301 N N . GLY A 1 161 ? 15.541 -3.891 5.773 1.00 39.56 161 GLY A N 1
ATOM 1302 C CA . GLY A 1 161 ? 14.714 -3.042 6.646 1.00 39.56 161 GLY A CA 1
ATOM 1303 C C . GLY A 1 161 ? 13.281 -3.526 6.880 1.00 39.56 161 GLY A C 1
ATOM 1304 O O . GLY A 1 161 ? 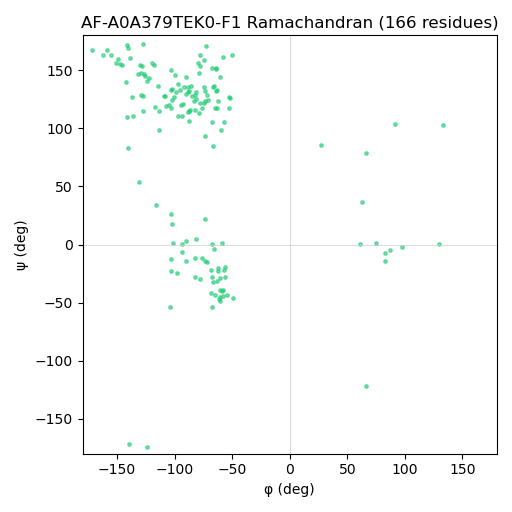12.535 -2.880 7.604 1.00 39.56 161 GLY A O 1
ATOM 1305 N N . GLY A 1 162 ? 12.890 -4.667 6.302 1.00 48.03 162 GLY A N 1
ATOM 1306 C CA . GLY A 1 162 ? 11.591 -5.297 6.558 1.00 48.03 162 GLY A CA 1
ATOM 1307 C C . GLY A 1 162 ? 10.425 -4.734 5.744 1.00 48.03 162 GLY A C 1
ATOM 1308 O O . GLY A 1 162 ? 9.364 -5.338 5.766 1.00 48.03 162 GLY A O 1
ATOM 1309 N N . THR A 1 163 ? 10.609 -3.650 4.990 1.00 51.28 163 THR A N 1
ATOM 1310 C CA . THR A 1 163 ? 9.520 -2.887 4.364 1.00 51.28 163 THR A CA 1
ATOM 1311 C C . THR A 1 163 ? 9.417 -3.147 2.858 1.00 51.28 163 THR A C 1
ATOM 1313 O O . THR A 1 163 ? 10.367 -2.884 2.126 1.00 51.28 163 THR A O 1
ATOM 1316 N N . PHE A 1 164 ? 8.279 -3.649 2.367 1.00 66.00 164 PHE A N 1
ATOM 1317 C CA . PHE A 1 164 ? 8.139 -4.108 0.972 1.00 66.00 164 PHE A CA 1
ATOM 1318 C C . PHE A 1 164 ? 6.732 -3.874 0.423 1.00 66.00 164 PHE A C 1
ATOM 1320 O O . PHE A 1 164 ? 5.783 -3.898 1.197 1.00 66.00 164 PHE A O 1
ATOM 1327 N N . ALA A 1 165 ? 6.593 -3.754 -0.902 1.00 56.25 165 ALA A N 1
ATOM 1328 C CA . ALA A 1 165 ? 5.309 -3.740 -1.610 1.00 56.25 165 ALA A CA 1
ATOM 1329 C C . ALA A 1 165 ? 5.298 -4.740 -2.781 1.00 56.25 165 ALA A C 1
ATOM 1331 O O . ALA A 1 165 ? 6.325 -4.988 -3.419 1.00 56.25 165 ALA A O 1
ATOM 1332 N N . CYS A 1 166 ? 4.141 -5.324 -3.075 1.00 65.88 166 CYS A N 1
ATOM 1333 C CA . CYS A 1 166 ? 3.885 -6.210 -4.208 1.00 65.88 166 CYS A CA 1
ATOM 1334 C C . CYS A 1 166 ? 2.481 -5.930 -4.779 1.00 65.88 166 CYS A C 1
ATOM 1336 O O . C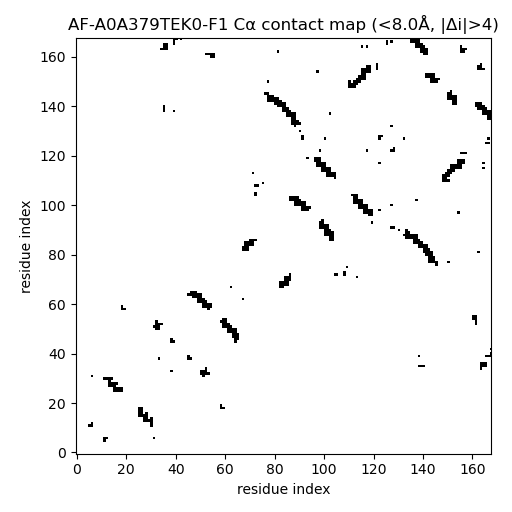YS A 1 166 ? 1.681 -5.235 -4.152 1.00 65.88 166 CYS A O 1
ATOM 1338 N N . LYS A 1 167 ? 2.167 -6.537 -5.926 1.00 65.12 167 LYS A N 1
ATOM 1339 C CA . LYS A 1 167 ? 0.804 -6.606 -6.459 1.00 65.12 167 LYS A CA 1
ATOM 1340 C C . LYS A 1 167 ? 0.338 -8.057 -6.570 1.00 65.12 167 LYS A C 1
ATOM 1342 O O . LYS A 1 167 ? 1.184 -8.939 -6.743 1.00 65.12 167 LYS A O 1
ATOM 1347 N N . ILE A 1 168 ? -0.975 -8.257 -6.527 1.00 56.25 168 ILE A N 1
ATOM 1348 C CA . ILE A 1 168 ? -1.674 -9.510 -6.851 1.00 56.25 168 ILE A CA 1
ATOM 1349 C C . ILE A 1 168 ? -2.506 -9.242 -8.110 1.00 56.25 168 ILE A C 1
ATOM 1351 O O . ILE A 1 168 ? -3.311 -8.282 -8.087 1.00 56.25 168 ILE A O 1
#

Secondary structure (DSSP, 8-state):
-----TT--TTPPP-PBP-SSSTT--B---S-B--HHHHHHTHHHHTT-EEEEE-TTSPEEEEEHHHHEEEGGG-SS-EEEEEEEEEEEEEEEE-SSEEEEEEPPPTT-S-S-EEEEEEHHHHHHTTTT-GGGTTPEEEEEEEEEEETTEEEPPPB-SSSSS-EEEE-

Solvent-accessible surface area (backbone atoms only — not comparable to full-atom values): 9938 Å² total; per-residue (Å²): 130,84,82,81,63,85,68,80,48,102,82,42,74,80,53,82,56,76,58,97,74,68,84,94,62,73,55,89,50,85,64,53,81,56,50,64,54,67,40,40,80,44,38,85,76,35,36,83,31,76,42,40,46,59,42,86,85,59,48,73,46,80,42,45,44,59,85,46,58,38,57,59,73,76,58,88,67,65,34,90,62,69,44,40,34,31,40,35,31,56,51,72,47,83,55,93,80,28,26,38,39,31,40,61,74,60,91,88,50,95,53,79,49,40,33,47,28,26,26,47,69,51,35,56,78,68,51,59,85,42,78,89,44,55,73,28,42,34,41,31,32,41,34,34,43,76,51,93,62,22,38,32,36,66,79,28,54,80,89,85,72,70,37,37,73,40,62,90

Organism: NCBI:txid59203

Sequence (168 aa):
MPVDSHFERKNGKEVSLPISRHHGESFKVPSQVTSVQSLCVNFDHNYYREIYLVGADGKAKRYRFCDSLKEINDITEGSPDPAFFFGTFWKIETFTGHSNVWLKINQGTSFRDFRVRITNDTAEGRGFFNDKNRGRITVFYSRVDEVGMGYMTPQLGWGGGGTFACKI

pLDDT: mean 71.86, std 21.82, range [24.31, 96.44]

Mean predicted aligned error: 11.6 Å

Foldseek 3Di:
DDDPDQQPDPPGDFDFQDDPPDDDDTDRDPRDQDAVVNCAVCVVVQQQPWHWHQAPVSDTDIDRNVVFEDEPQPDPDWFQDKTKYKAFFAAWDDDVQWIWTWGDHDPPGQADTETEIEGPCQCVVQVVVDPVSGGWMKMKIFTWDDDDRYIYGDYHYPDDGRIDMHTD

Radius of gyration: 16.83 Å; Cα contacts (8 Å, |Δi|>4): 319; chains: 1; bounding box: 39×44×43 Å